Protein AF-X5PUJ5-F1 (afdb_monomer)

pLDDT: mean 78.01, std 18.63, range [40.75, 94.38]

Secondary structure (DSSP, 8-state):
----PPPPHHHHHHHHHHHHHHHHHTTT-HHHHHHHHHHHHHHHHHHHHHHHS--TTSSSS----------

Sequence (71 aa):
MDHIVRLDSRQEAALQAIADRFIAQHKGDAVKALKEMIVLNGHLQDRLDELSAPRRANIRRNDNGHYSPGR

Foldseek 3Di:
DPDPDDDDPVRVVVVVVVLVVQCVVVVNPSVVSVVVVVVVVVVVVVVVCVVVVDVVVPPPPDPPPDDDDDD

Radius of gyration: 23.89 Å; Cα contacts (8 Å, |Δi|>4): 9; chains: 1; bounding box: 63×36×56 Å

Nearest PDB structures (foldseek):
  1tmx-assembly1_A  TM=4.297E-01  e=3.893E+00  Pimelobacter simplex

Structure (mmCIF, N/CA/C/O backbone):
data_AF-X5PUJ5-F1
#
_entry.id   AF-X5PUJ5-F1
#
loop_
_atom_site.group_PDB
_atom_site.id
_atom_site.type_symbol
_atom_site.label_atom_id
_atom_site.label_alt_id
_atom_site.label_comp_id
_atom_site.label_asym_id
_atom_site.label_entity_id
_atom_site.label_seq_id
_atom_site.pdbx_PDB_ins_code
_atom_site.Cartn_x
_atom_site.Cartn_y
_atom_site.Cartn_z
_atom_site.occupancy
_atom_site.B_iso_or_equiv
_atom_site.auth_seq_id
_atom_site.auth_comp_id
_atom_site.auth_asym_id
_atom_site.auth_atom_id
_atom_site.pdbx_PDB_model_num
ATOM 1 N N . MET A 1 1 ? 15.507 -13.525 -2.976 1.00 52.91 1 MET A N 1
ATOM 2 C CA . MET A 1 1 ? 14.725 -12.852 -1.909 1.00 52.91 1 MET A CA 1
ATOM 3 C C . MET A 1 1 ? 15.737 -12.406 -0.858 1.00 52.91 1 MET A C 1
ATOM 5 O O . MET A 1 1 ? 15.765 -1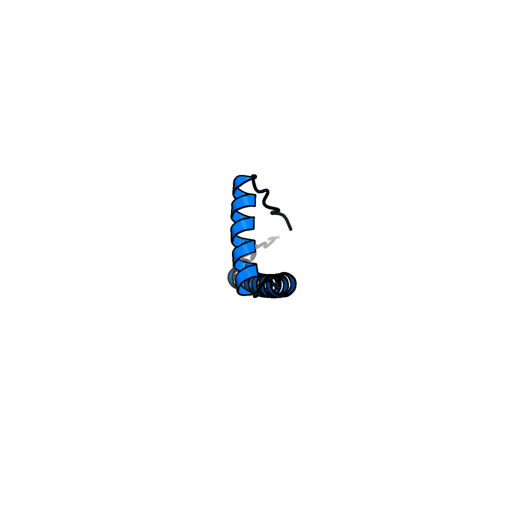2.948 0.236 1.00 52.91 1 MET A O 1
ATOM 9 N N . ASP A 1 2 ? 16.633 -11.483 -1.222 1.00 52.50 2 ASP A N 1
ATOM 10 C CA . ASP A 1 2 ? 17.940 -11.334 -0.547 1.00 52.50 2 ASP A CA 1
ATOM 11 C C . ASP A 1 2 ? 18.109 -10.002 0.198 1.00 52.50 2 ASP A C 1
ATOM 13 O O . ASP A 1 2 ? 19.181 -9.689 0.711 1.00 52.50 2 ASP A O 1
ATOM 17 N N . HIS A 1 3 ? 17.039 -9.211 0.297 1.00 62.38 3 HIS A N 1
ATOM 18 C CA . HIS A 1 3 ? 17.077 -7.875 0.891 1.00 62.38 3 HIS A CA 1
ATOM 19 C C . HIS A 1 3 ? 15.889 -7.672 1.834 1.00 62.38 3 HIS A C 1
ATOM 21 O O . HIS A 1 3 ? 15.004 -6.858 1.581 1.00 62.38 3 HIS A O 1
ATOM 27 N N . ILE A 1 4 ? 15.840 -8.438 2.927 1.00 72.38 4 ILE A N 1
ATOM 28 C CA . ILE A 1 4 ? 14.934 -8.109 4.034 1.00 72.38 4 ILE A CA 1
ATOM 29 C C . ILE A 1 4 ? 15.528 -6.890 4.741 1.00 72.38 4 ILE A C 1
ATOM 31 O O . ILE A 1 4 ? 16.531 -6.993 5.449 1.00 72.38 4 ILE A O 1
ATOM 35 N N . VAL A 1 5 ? 14.927 -5.723 4.513 1.00 76.12 5 VAL A N 1
ATOM 36 C CA . VAL A 1 5 ? 15.323 -4.475 5.170 1.00 76.12 5 VAL A CA 1
ATOM 37 C C . VAL A 1 5 ? 14.927 -4.558 6.643 1.00 76.12 5 VAL A C 1
ATOM 39 O O . VAL A 1 5 ? 13.753 -4.734 6.963 1.00 76.12 5 VAL A O 1
ATOM 42 N N . ARG A 1 6 ? 15.906 -4.443 7.546 1.00 86.94 6 ARG A N 1
ATOM 43 C CA . ARG A 1 6 ? 15.647 -4.286 8.983 1.00 86.94 6 ARG A CA 1
ATOM 44 C C . ARG A 1 6 ? 15.471 -2.804 9.279 1.00 86.94 6 ARG A C 1
ATOM 46 O O . ARG A 1 6 ? 16.335 -2.007 8.924 1.00 86.94 6 ARG A O 1
ATOM 53 N N . LEU A 1 7 ? 14.365 -2.460 9.922 1.00 89.94 7 LEU A N 1
ATOM 54 C CA . LEU A 1 7 ? 14.049 -1.098 10.332 1.00 89.94 7 LEU A CA 1
ATOM 55 C C . LEU A 1 7 ? 14.431 -0.916 11.805 1.00 89.94 7 LEU A C 1
ATOM 57 O O . LEU A 1 7 ? 14.296 -1.844 12.601 1.00 89.94 7 LEU A O 1
ATOM 61 N N . ASP A 1 8 ? 14.929 0.266 12.166 1.00 92.31 8 A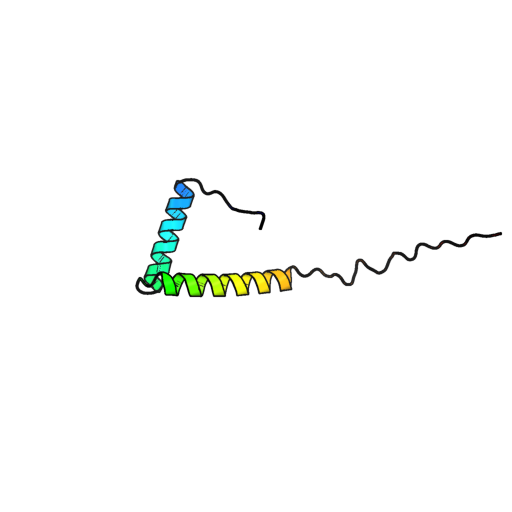SP A N 1
ATOM 62 C CA . ASP A 1 8 ? 14.996 0.676 13.571 1.00 92.31 8 ASP A CA 1
ATOM 63 C C . ASP A 1 8 ? 13.630 1.197 14.045 1.00 92.31 8 ASP A C 1
ATOM 65 O O . ASP A 1 8 ? 12.760 1.515 13.234 1.00 92.31 8 ASP A O 1
ATOM 69 N N . SER A 1 9 ? 13.440 1.339 15.356 1.00 91.94 9 SER A N 1
ATOM 70 C CA . SER A 1 9 ? 12.140 1.699 15.939 1.00 91.94 9 SER A CA 1
ATOM 71 C C . SER A 1 9 ? 11.564 3.025 15.429 1.00 91.94 9 SER A C 1
ATOM 73 O O . SER A 1 9 ? 10.345 3.196 15.389 1.00 91.94 9 SER A O 1
ATOM 75 N N . ARG A 1 10 ? 12.406 3.979 15.010 1.00 93.69 10 ARG A N 1
ATOM 76 C CA . ARG A 1 10 ? 11.934 5.239 14.421 1.00 93.69 10 ARG A CA 1
ATOM 77 C C . ARG A 1 10 ? 11.437 5.015 12.996 1.00 93.69 10 ARG A C 1
ATOM 79 O O . ARG A 1 10 ? 10.421 5.595 12.612 1.00 93.69 10 ARG A O 1
ATOM 86 N N . GLN A 1 11 ? 12.136 4.186 12.226 1.00 94.38 11 GLN A N 1
ATOM 87 C CA . GLN A 1 11 ? 11.711 3.790 10.884 1.00 94.38 11 GLN A CA 1
ATOM 88 C C . GLN A 1 11 ? 10.428 2.950 10.923 1.00 94.38 11 GLN A C 1
ATOM 90 O O . GLN A 1 11 ? 9.537 3.174 10.108 1.00 94.38 11 GLN A O 1
ATOM 95 N N . GLU A 1 12 ? 10.288 2.054 11.902 1.00 92.38 12 GLU A N 1
ATOM 96 C CA . GLU A 1 12 ? 9.055 1.290 12.126 1.00 92.38 12 GLU A CA 1
ATOM 97 C C . GLU A 1 12 ? 7.874 2.210 12.454 1.00 92.38 12 GLU A C 1
ATOM 99 O O . GLU A 1 12 ? 6.820 2.094 11.832 1.00 92.38 12 GLU A O 1
ATOM 104 N N . ALA A 1 13 ? 8.050 3.179 13.358 1.00 93.56 13 ALA A N 1
ATOM 105 C CA . ALA A 1 13 ? 6.998 4.139 13.695 1.00 93.56 13 ALA A CA 1
ATOM 106 C C . ALA A 1 13 ? 6.584 5.005 12.491 1.00 93.56 13 ALA A C 1
ATOM 108 O O . ALA A 1 13 ? 5.399 5.276 12.286 1.00 93.56 13 ALA A O 1
ATOM 109 N N . ALA A 1 14 ? 7.550 5.420 11.666 1.00 93.00 14 ALA A N 1
ATOM 110 C CA . ALA A 1 14 ? 7.268 6.154 10.437 1.00 93.00 14 ALA A CA 1
ATOM 111 C C . ALA A 1 14 ? 6.509 5.290 9.415 1.00 93.00 14 ALA A C 1
ATOM 113 O O . ALA A 1 14 ? 5.542 5.763 8.815 1.00 93.00 14 ALA A O 1
ATOM 114 N N . LEU A 1 15 ? 6.906 4.023 9.247 1.00 92.00 15 LEU A N 1
ATOM 115 C CA . LEU A 1 15 ? 6.211 3.076 8.377 1.00 92.00 15 LEU A CA 1
ATOM 116 C C . LEU A 1 15 ? 4.779 2.821 8.863 1.00 92.00 15 LEU A C 1
ATOM 118 O O . LEU A 1 15 ? 3.857 2.824 8.048 1.00 92.00 15 LEU A O 1
ATOM 122 N N . GLN A 1 16 ? 4.579 2.676 10.174 1.00 91.69 16 GLN A N 1
ATOM 123 C CA . GLN A 1 16 ? 3.257 2.496 10.771 1.00 91.69 16 GLN A CA 1
ATOM 124 C C . GLN A 1 16 ? 2.341 3.691 10.482 1.00 91.69 16 GLN A C 1
ATOM 126 O O . GLN A 1 16 ? 1.228 3.501 10.002 1.00 91.69 16 GLN A O 1
ATOM 131 N N . ALA A 1 17 ? 2.822 4.925 10.664 1.00 94.25 17 ALA A N 1
ATOM 132 C CA . ALA A 1 17 ? 2.028 6.123 10.377 1.00 94.25 17 ALA A CA 1
ATOM 133 C C . ALA A 1 17 ? 1.609 6.221 8.896 1.00 94.25 17 ALA A C 1
ATOM 135 O O . ALA A 1 17 ? 0.508 6.678 8.571 1.00 94.25 17 ALA A O 1
ATOM 136 N N . ILE A 1 18 ? 2.478 5.779 7.981 1.00 93.31 18 ILE A N 1
ATOM 137 C CA . ILE A 1 18 ? 2.161 5.699 6.550 1.00 93.31 18 ILE A CA 1
ATOM 138 C C . ILE A 1 18 ? 1.111 4.611 6.295 1.00 93.31 18 ILE A C 1
ATOM 140 O O . ILE A 1 18 ? 0.148 4.863 5.567 1.00 93.31 18 ILE A O 1
ATOM 144 N N . ALA A 1 19 ? 1.262 3.434 6.909 1.00 90.38 19 ALA A N 1
ATOM 145 C CA . ALA A 1 19 ? 0.316 2.329 6.788 1.00 90.38 19 ALA A CA 1
ATOM 146 C C . ALA A 1 19 ? -1.082 2.720 7.292 1.00 90.38 19 ALA A C 1
ATOM 148 O O . ALA A 1 19 ? -2.068 2.499 6.589 1.00 90.38 19 ALA A O 1
ATOM 149 N N . ASP A 1 20 ? -1.173 3.388 8.443 1.00 91.88 20 ASP A N 1
ATOM 150 C CA . ASP A 1 20 ? -2.442 3.855 9.011 1.00 91.88 20 ASP A CA 1
ATOM 151 C C . ASP A 1 20 ? -3.145 4.842 8.068 1.00 91.88 20 ASP A C 1
ATOM 153 O O . ASP A 1 20 ? -4.342 4.724 7.788 1.00 91.88 20 ASP A O 1
ATOM 157 N N . ARG A 1 21 ? -2.390 5.790 7.497 1.00 91.44 21 ARG A N 1
ATOM 158 C CA . ARG A 1 21 ? -2.917 6.748 6.514 1.00 91.44 21 ARG A CA 1
ATOM 159 C C . ARG A 1 21 ? -3.356 6.068 5.219 1.00 91.44 21 ARG A C 1
ATOM 161 O O . ARG A 1 21 ? -4.310 6.519 4.583 1.00 91.44 21 ARG A O 1
ATOM 168 N N . PHE A 1 22 ? -2.658 5.023 4.794 1.00 89.31 22 PHE A N 1
ATOM 169 C CA . PHE A 1 22 ? -3.033 4.244 3.620 1.00 89.31 22 PHE A CA 1
ATOM 170 C C . PHE A 1 22 ? -4.341 3.486 3.871 1.00 89.31 22 PHE A C 1
ATOM 172 O O . PHE A 1 22 ? -5.297 3.648 3.120 1.00 89.31 22 PHE A O 1
ATOM 179 N N . ILE A 1 23 ? -4.454 2.776 4.993 1.00 91.81 23 ILE A N 1
ATOM 180 C CA . ILE A 1 23 ? -5.676 2.064 5.390 1.00 91.81 23 ILE A CA 1
ATOM 181 C C . ILE A 1 23 ? -6.871 3.024 5.519 1.00 91.81 23 ILE A C 1
ATOM 183 O O . ILE A 1 23 ? -7.982 2.698 5.089 1.00 91.81 23 ILE A O 1
ATOM 187 N N . ALA A 1 24 ? -6.656 4.237 6.037 1.00 93.12 24 ALA A N 1
ATOM 188 C CA 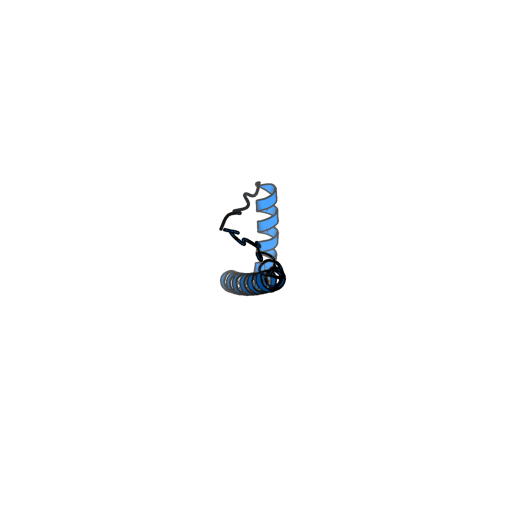. ALA A 1 24 ? -7.694 5.263 6.116 1.00 93.12 24 ALA A CA 1
ATOM 189 C C . ALA A 1 24 ? -8.263 5.652 4.735 1.00 93.12 24 ALA A C 1
ATOM 191 O O . ALA A 1 24 ? -9.470 5.867 4.614 1.00 93.12 24 ALA A O 1
ATOM 192 N N . GLN A 1 25 ? -7.445 5.668 3.673 1.00 92.19 25 GLN A N 1
ATOM 193 C CA . GLN A 1 25 ? -7.918 5.910 2.298 1.00 92.19 25 GLN A CA 1
ATOM 194 C C . GLN A 1 25 ? -8.845 4.791 1.800 1.00 92.19 25 GLN A C 1
ATOM 196 O O . GLN A 1 25 ? -9.773 5.041 1.032 1.00 92.19 25 GLN A O 1
ATOM 201 N N . HIS A 1 26 ? -8.667 3.573 2.314 1.00 92.88 26 HIS A N 1
ATOM 202 C CA . HIS A 1 26 ? -9.541 2.428 2.057 1.00 92.88 26 HIS A CA 1
ATOM 203 C C . HIS A 1 26 ? -10.683 2.305 3.080 1.00 92.88 26 HIS A C 1
ATOM 205 O O . HIS A 1 26 ? -11.262 1.230 3.231 1.00 92.88 26 HIS A O 1
ATOM 211 N N . LYS A 1 27 ? -11.047 3.402 3.763 1.00 91.62 27 LYS A N 1
ATOM 212 C CA . LYS A 1 27 ? -12.135 3.459 4.759 1.00 91.62 27 LYS A CA 1
ATOM 213 C C . LYS A 1 27 ? -11.944 2.488 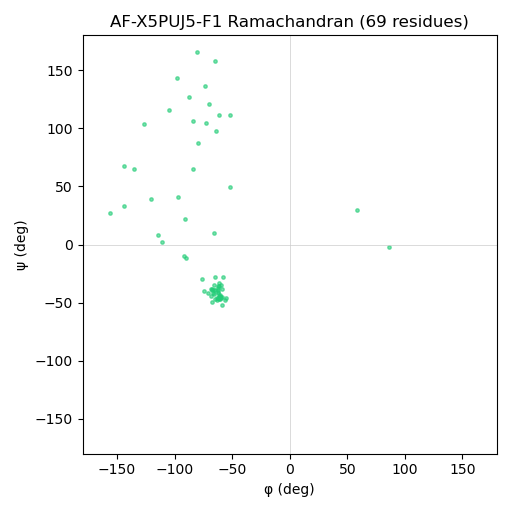5.931 1.00 91.62 27 LYS A C 1
ATOM 215 O O . LYS A 1 27 ? -12.922 2.009 6.497 1.00 91.62 27 LYS A O 1
ATOM 220 N N . GLY A 1 28 ? -10.696 2.182 6.282 1.00 87.38 28 GLY A N 1
ATOM 221 C CA . GLY A 1 28 ? -10.386 1.243 7.359 1.00 87.38 28 GLY A CA 1
ATOM 222 C C . GLY A 1 28 ? -10.334 -0.226 6.931 1.00 87.38 28 GLY A C 1
ATOM 223 O O . GLY A 1 28 ? -10.009 -1.074 7.758 1.00 87.38 28 GLY A O 1
ATOM 224 N N . ASP A 1 29 ? -10.607 -0.556 5.663 1.00 92.62 29 ASP A N 1
ATOM 225 C CA . ASP A 1 29 ? -10.502 -1.933 5.172 1.00 92.62 29 ASP A CA 1
ATOM 226 C C . ASP A 1 29 ? -9.039 -2.290 4.869 1.00 92.62 29 ASP A C 1
ATOM 228 O O . ASP A 1 29 ? -8.540 -2.145 3.747 1.00 92.62 29 ASP A O 1
ATOM 232 N N . ALA A 1 30 ? -8.344 -2.759 5.905 1.00 89.88 30 ALA A N 1
ATOM 233 C CA . ALA A 1 30 ? -6.945 -3.157 5.823 1.00 89.88 30 ALA A CA 1
ATOM 234 C C . ALA A 1 30 ? -6.710 -4.316 4.838 1.00 89.88 30 ALA A C 1
ATOM 236 O O . ALA A 1 30 ? -5.675 -4.357 4.175 1.00 89.88 30 ALA A O 1
ATOM 237 N N . VAL A 1 31 ? -7.669 -5.240 4.695 1.00 93.38 31 VAL A N 1
ATOM 238 C CA . VAL A 1 31 ? -7.538 -6.389 3.784 1.00 93.38 31 VAL A CA 1
ATOM 239 C C . VAL A 1 31 ? -7.623 -5.927 2.335 1.00 93.38 31 VAL A C 1
ATOM 241 O O . VAL A 1 31 ? -6.844 -6.380 1.495 1.00 93.38 31 VAL A O 1
ATOM 244 N N . LYS A 1 32 ? -8.545 -5.011 2.029 1.00 93.44 32 LYS A N 1
ATOM 245 C CA . LYS A 1 32 ? -8.642 -4.399 0.702 1.00 93.44 32 LYS A CA 1
ATOM 246 C C . LYS A 1 32 ? -7.393 -3.588 0.367 1.00 93.44 32 LYS A C 1
ATOM 248 O O . LYS A 1 32 ? -6.834 -3.784 -0.709 1.00 93.44 32 LYS A O 1
ATOM 253 N N . ALA A 1 33 ? -6.938 -2.745 1.294 1.00 92.19 33 ALA A N 1
ATOM 254 C CA . ALA A 1 33 ? -5.722 -1.950 1.135 1.00 92.19 33 ALA A CA 1
ATOM 255 C C . ALA A 1 33 ? -4.502 -2.843 0.839 1.00 92.19 33 ALA A C 1
ATOM 257 O O . ALA A 1 33 ? -3.765 -2.615 -0.120 1.00 92.19 33 ALA A O 1
ATOM 258 N N . LEU A 1 34 ? -4.330 -3.919 1.614 1.00 92.31 34 LEU A N 1
ATOM 259 C CA . LEU A 1 34 ? -3.238 -4.875 1.434 1.00 92.31 34 LEU A CA 1
ATOM 260 C C . LEU A 1 34 ? -3.293 -5.573 0.068 1.00 92.31 34 LEU A C 1
ATOM 262 O O . LEU A 1 34 ? -2.267 -5.680 -0.600 1.00 92.31 34 LEU A O 1
ATOM 266 N N . LYS A 1 35 ? -4.475 -6.028 -0.371 1.00 93.06 35 LYS A N 1
ATOM 267 C CA . LYS A 1 35 ? -4.647 -6.663 -1.691 1.00 93.06 35 LYS A CA 1
ATOM 268 C C . LYS A 1 35 ? -4.229 -5.728 -2.822 1.00 93.06 35 LYS A C 1
ATOM 270 O O . LYS A 1 35 ? -3.512 -6.150 -3.724 1.00 93.06 35 LYS A O 1
ATOM 275 N N . GLU A 1 36 ? -4.649 -4.470 -2.756 1.00 91.75 36 GLU A N 1
ATOM 276 C CA . GLU A 1 36 ? -4.329 -3.470 -3.775 1.00 91.75 36 GLU A CA 1
ATOM 277 C C . GLU A 1 36 ? -2.827 -3.152 -3.802 1.00 91.75 36 GLU A C 1
ATOM 279 O O . GLU A 1 36 ? -2.223 -3.131 -4.873 1.00 91.75 36 GLU A O 1
ATOM 284 N N . MET A 1 37 ? -2.195 -3.022 -2.630 1.00 90.44 37 MET A N 1
ATOM 285 C CA . MET A 1 37 ? -0.746 -2.827 -2.516 1.00 90.44 37 MET A CA 1
ATOM 286 C C . MET A 1 37 ? 0.051 -4.014 -3.077 1.00 90.44 37 MET A C 1
ATOM 288 O O . MET A 1 37 ? 1.055 -3.805 -3.753 1.00 90.44 37 MET A O 1
ATOM 292 N N . ILE A 1 38 ? -0.382 -5.256 -2.832 1.00 90.12 38 ILE A N 1
ATOM 293 C CA . ILE A 1 38 ? 0.274 -6.454 -3.383 1.00 90.12 38 ILE A CA 1
ATOM 294 C C . ILE A 1 38 ? 0.198 -6.457 -4.913 1.00 90.12 38 ILE A C 1
ATOM 296 O O . ILE A 1 38 ? 1.212 -6.688 -5.567 1.00 90.12 38 ILE A O 1
ATOM 300 N N . VAL A 1 39 ? -0.976 -6.167 -5.482 1.00 93.50 39 VAL A N 1
ATOM 301 C CA . VAL A 1 39 ? -1.163 -6.098 -6.942 1.00 93.50 39 VAL A CA 1
ATOM 302 C C . VAL A 1 39 ? -0.303 -4.988 -7.549 1.00 93.50 39 VAL A C 1
ATOM 304 O O . VAL A 1 39 ? 0.403 -5.226 -8.527 1.00 93.50 39 VAL A O 1
ATOM 307 N N . LEU A 1 40 ? -0.298 -3.798 -6.940 1.00 91.50 40 LEU A N 1
ATOM 308 C CA . LEU A 1 40 ? 0.538 -2.682 -7.382 1.00 91.50 40 LEU A CA 1
ATOM 309 C C . LEU A 1 40 ? 2.027 -3.044 -7.342 1.00 91.50 40 LEU A C 1
ATOM 311 O O . LEU A 1 40 ? 2.744 -2.790 -8.306 1.00 91.50 40 LEU A O 1
ATOM 315 N N . ASN A 1 41 ? 2.486 -3.660 -6.253 1.00 88.38 41 ASN A N 1
ATOM 316 C CA . ASN A 1 41 ? 3.874 -4.089 -6.119 1.00 88.38 41 ASN A CA 1
ATOM 317 C C . ASN A 1 41 ? 4.253 -5.139 -7.169 1.00 88.38 41 ASN A C 1
ATOM 319 O O . ASN A 1 41 ? 5.360 -5.068 -7.692 1.00 88.38 41 ASN A O 1
ATOM 323 N N . GLY A 1 42 ? 3.346 -6.061 -7.507 1.00 90.69 42 GLY A N 1
ATOM 324 C CA . GLY A 1 42 ? 3.538 -7.013 -8.604 1.00 90.69 42 GLY A CA 1
ATOM 325 C C . GLY A 1 42 ? 3.758 -6.303 -9.939 1.00 90.69 42 GLY A C 1
ATOM 326 O O . GLY A 1 42 ? 4.792 -6.489 -10.566 1.00 90.69 42 GLY A O 1
ATOM 327 N N . HIS A 1 43 ? 2.868 -5.382 -10.314 1.00 92.31 43 HIS A N 1
ATOM 328 C CA . HIS A 1 43 ? 3.013 -4.618 -11.560 1.00 92.31 43 HIS A CA 1
ATOM 329 C C . HIS A 1 43 ? 4.267 -3.740 -11.604 1.00 92.31 43 HIS A C 1
ATOM 331 O O . HIS A 1 43 ? 4.867 -3.553 -12.661 1.00 92.31 43 HIS A O 1
ATOM 337 N N . LEU A 1 44 ? 4.667 -3.171 -10.465 1.00 88.69 44 LEU A N 1
ATOM 338 C CA . LEU A 1 44 ? 5.908 -2.409 -10.376 1.00 88.69 44 LEU A CA 1
ATOM 339 C C . LEU A 1 44 ? 7.130 -3.313 -10.537 1.00 88.69 44 LEU A C 1
ATOM 341 O O . LEU A 1 44 ? 8.078 -2.898 -11.196 1.00 88.69 44 LEU A O 1
ATOM 345 N N . GLN A 1 45 ? 7.108 -4.526 -9.979 1.00 86.31 45 GLN A N 1
ATOM 346 C CA . GLN A 1 45 ? 8.164 -5.519 -10.184 1.00 86.31 45 GLN A CA 1
ATOM 347 C C . GLN A 1 45 ? 8.225 -5.964 -11.645 1.00 86.31 45 GLN A C 1
ATOM 349 O O . GLN A 1 45 ? 9.298 -5.877 -12.228 1.00 86.31 45 GLN A O 1
ATOM 354 N N . ASP A 1 46 ? 7.088 -6.289 -12.266 1.00 88.81 46 ASP A N 1
ATOM 355 C CA . ASP A 1 46 ? 7.017 -6.636 -13.691 1.00 88.81 46 ASP A CA 1
ATOM 356 C C . ASP A 1 46 ? 7.625 -5.521 -14.557 1.00 88.81 46 ASP A C 1
ATOM 358 O O . ASP A 1 46 ? 8.475 -5.761 -15.412 1.00 88.81 46 ASP A O 1
ATOM 362 N N . ARG A 1 47 ? 7.265 -4.262 -14.277 1.00 90.06 47 ARG A N 1
ATOM 363 C CA . ARG A 1 47 ? 7.802 -3.101 -14.997 1.00 90.06 47 ARG A CA 1
ATOM 364 C C . ARG A 1 47 ? 9.291 -2.878 -14.731 1.00 90.06 47 ARG A C 1
ATOM 366 O O . ARG A 1 47 ? 10.022 -2.466 -15.631 1.00 90.06 47 ARG A O 1
ATOM 373 N N . LEU A 1 48 ? 9.753 -3.094 -13.501 1.00 88.12 48 LEU A N 1
ATOM 374 C CA . LEU A 1 48 ? 11.176 -3.020 -13.174 1.00 88.12 48 LEU A CA 1
ATOM 375 C C . LEU A 1 48 ? 11.952 -4.121 -13.893 1.00 88.12 48 LEU A C 1
ATOM 377 O O . LEU A 1 48 ? 13.034 -3.835 -14.396 1.00 88.12 48 LEU A O 1
ATOM 381 N N . ASP A 1 49 ? 11.399 -5.324 -14.004 1.00 85.12 49 ASP A N 1
ATOM 382 C CA . ASP A 1 49 ? 11.988 -6.445 -14.731 1.00 85.12 49 ASP A CA 1
ATOM 383 C C . ASP A 1 49 ? 12.019 -6.190 -16.242 1.00 85.12 49 ASP A C 1
ATOM 385 O O . ASP A 1 49 ? 13.032 -6.463 -16.883 1.00 85.12 49 ASP A O 1
ATOM 389 N N . GLU A 1 50 ? 10.976 -5.584 -16.815 1.00 87.00 50 GLU A N 1
ATOM 390 C CA . GLU A 1 50 ? 10.953 -5.134 -18.214 1.00 87.00 50 GLU A CA 1
ATOM 391 C C . GLU A 1 50 ? 12.038 -4.089 -18.509 1.00 87.00 50 GLU A C 1
ATOM 393 O O . GLU A 1 50 ? 12.715 -4.157 -19.537 1.00 87.00 50 GLU A O 1
ATOM 398 N N . LEU A 1 51 ? 12.226 -3.122 -17.606 1.00 85.56 51 LEU A N 1
ATOM 399 C CA . LEU A 1 51 ? 13.234 -2.064 -17.740 1.00 85.56 51 LEU A CA 1
ATOM 400 C C . LEU A 1 51 ? 14.656 -2.556 -17.429 1.00 85.56 51 LEU A C 1
ATOM 402 O O . LEU A 1 51 ? 15.627 -2.024 -17.971 1.00 85.56 51 LEU A O 1
ATOM 406 N N . SER A 1 52 ? 14.777 -3.554 -16.551 1.00 77.38 52 SER A N 1
ATOM 407 C CA . SER A 1 52 ? 16.045 -4.150 -16.112 1.00 77.38 52 SER A CA 1
ATOM 408 C C . SER A 1 52 ? 16.451 -5.354 -16.959 1.00 77.38 52 SER A C 1
ATOM 410 O O . SER A 1 52 ? 17.591 -5.817 -16.848 1.00 77.38 52 SER A O 1
ATOM 412 N N . ALA A 1 53 ? 15.563 -5.842 -17.835 1.00 61.44 53 ALA A N 1
ATOM 413 C CA . ALA A 1 53 ? 15.884 -6.784 -18.891 1.00 61.44 53 ALA A CA 1
ATOM 414 C C . ALA A 1 53 ? 17.071 -6.208 -19.675 1.00 61.44 53 ALA A C 1
ATOM 416 O O . ALA A 1 53 ? 16.948 -5.167 -20.329 1.00 61.44 53 ALA A O 1
ATOM 417 N N . PRO A 1 54 ? 18.264 -6.824 -19.602 1.00 62.19 54 PRO A N 1
ATOM 418 C CA . PRO A 1 54 ? 19.414 -6.225 -20.233 1.00 62.19 54 PRO A CA 1
ATOM 419 C C . PRO A 1 54 ? 19.195 -6.207 -21.741 1.00 62.19 54 PRO A C 1
ATOM 421 O O . PRO A 1 54 ? 18.508 -7.062 -22.305 1.00 62.19 54 PRO A O 1
ATOM 424 N N . ARG A 1 55 ? 19.916 -5.296 -22.392 1.00 58.03 55 ARG A N 1
ATOM 425 C CA . ARG A 1 55 ? 20.395 -5.366 -23.777 1.00 58.03 55 ARG A CA 1
ATOM 426 C C . ARG A 1 55 ? 21.145 -6.694 -24.056 1.00 58.03 55 ARG A C 1
ATOM 428 O O . ARG A 1 55 ? 22.240 -6.682 -24.601 1.00 58.03 55 ARG A O 1
ATOM 435 N N . ARG A 1 56 ? 20.586 -7.864 -23.707 1.00 50.75 56 ARG A N 1
ATOM 436 C CA . ARG A 1 56 ? 21.155 -9.226 -23.802 1.00 50.75 56 ARG A C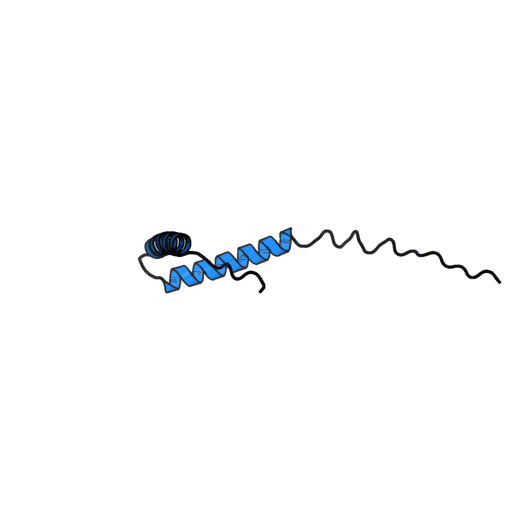A 1
ATOM 437 C C . ARG A 1 56 ? 21.383 -9.683 -25.249 1.00 50.75 56 ARG A C 1
ATOM 439 O O . ARG A 1 56 ? 21.694 -10.845 -25.479 1.00 50.75 56 ARG A O 1
ATOM 446 N N . ALA A 1 57 ? 21.261 -8.783 -26.219 1.00 48.69 57 ALA A N 1
ATOM 447 C CA . ALA A 1 57 ? 21.608 -9.020 -27.610 1.00 48.69 57 ALA A CA 1
ATOM 448 C C . ALA A 1 57 ? 23.071 -8.663 -27.952 1.00 48.69 57 ALA A C 1
ATOM 450 O O . ALA A 1 57 ? 23.522 -9.039 -29.028 1.00 48.69 57 ALA A O 1
ATOM 451 N N . ASN A 1 58 ? 23.833 -7.976 -27.084 1.00 47.75 58 ASN A N 1
ATOM 452 C CA . ASN A 1 58 ? 25.185 -7.505 -27.437 1.00 47.75 58 ASN A CA 1
ATOM 453 C C . ASN A 1 58 ? 26.366 -8.195 -26.719 1.00 47.75 58 ASN A C 1
ATOM 455 O O . ASN A 1 58 ? 27.506 -7.859 -27.014 1.00 47.75 58 ASN A O 1
ATOM 459 N N . ILE A 1 59 ? 26.133 -9.195 -25.856 1.00 53.53 59 ILE A N 1
ATOM 460 C CA . ILE A 1 59 ? 27.20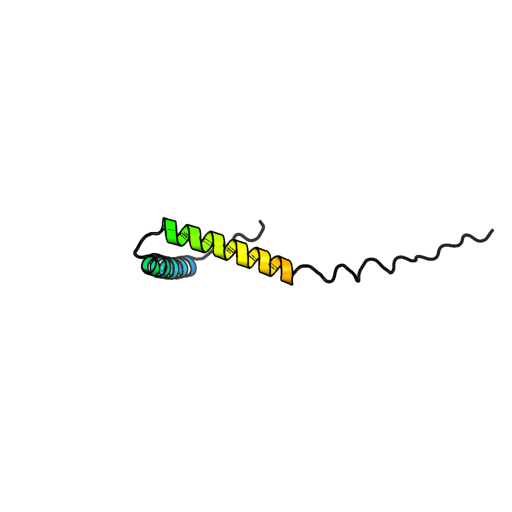5 -9.982 -25.196 1.00 53.53 59 ILE A CA 1
ATOM 461 C C . ILE A 1 59 ? 27.084 -11.477 -25.549 1.00 53.53 59 ILE A C 1
ATOM 463 O O . ILE A 1 59 ? 27.236 -12.344 -24.699 1.00 53.53 59 ILE A O 1
ATOM 467 N N . ARG A 1 60 ? 26.736 -11.804 -26.803 1.00 47.25 60 ARG A N 1
ATOM 468 C CA . ARG A 1 60 ? 26.873 -13.166 -27.377 1.00 47.25 60 ARG A CA 1
ATOM 469 C C . ARG A 1 60 ? 27.263 -13.163 -28.861 1.00 47.25 60 ARG A C 1
ATOM 471 O O . ARG A 1 60 ? 26.852 -14.028 -29.626 1.00 47.25 60 ARG A O 1
ATOM 478 N N . ARG A 1 61 ? 28.050 -12.174 -29.291 1.00 45.16 61 ARG A N 1
ATOM 479 C CA . ARG A 1 61 ? 28.731 -12.187 -30.595 1.00 45.16 61 ARG A CA 1
ATOM 480 C C . ARG A 1 61 ? 30.098 -11.526 -30.469 1.00 45.16 61 ARG A C 1
ATOM 482 O O . ARG A 1 61 ? 30.284 -10.433 -30.976 1.00 45.16 61 ARG A O 1
ATOM 489 N N . ASN A 1 62 ? 31.021 -12.147 -29.740 1.00 46.19 62 ASN A N 1
ATOM 490 C CA . ASN A 1 62 ? 32.451 -11.924 -29.973 1.00 46.19 62 ASN A CA 1
ATOM 491 C C . ASN A 1 62 ? 33.339 -13.084 -29.489 1.00 46.19 62 ASN A C 1
ATOM 493 O O . ASN A 1 62 ? 34.520 -12.886 -29.239 1.00 46.19 62 ASN A O 1
ATOM 497 N N . ASP A 1 63 ? 32.802 -14.308 -29.454 1.00 46.97 63 ASP A N 1
ATOM 498 C CA . ASP A 1 63 ? 33.586 -15.527 -29.209 1.00 46.97 63 ASP A CA 1
ATOM 499 C C . ASP A 1 63 ? 33.967 -16.217 -30.531 1.00 46.97 63 ASP A C 1
ATOM 501 O O . ASP A 1 63 ? 33.943 -17.438 -30.646 1.00 46.97 63 ASP A O 1
ATOM 505 N N . ASN A 1 64 ? 34.344 -15.441 -31.554 1.00 47.50 64 ASN A N 1
ATOM 506 C CA . ASN A 1 64 ? 35.056 -15.991 -32.711 1.00 47.50 64 ASN A CA 1
ATOM 507 C C . ASN A 1 64 ? 36.552 -16.052 -32.377 1.00 4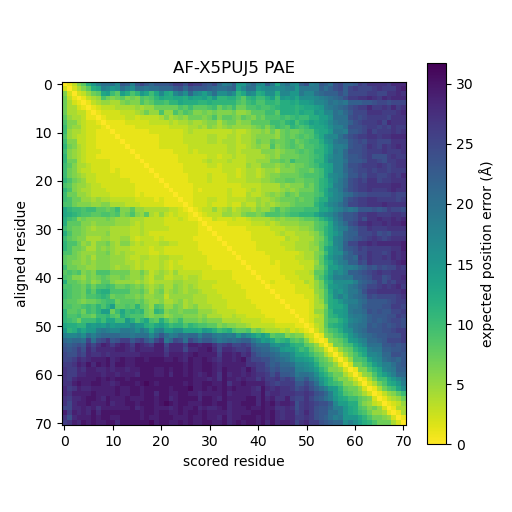7.50 64 ASN A C 1
ATOM 509 O O . ASN A 1 64 ? 37.377 -15.353 -32.966 1.00 47.50 64 ASN A O 1
ATOM 513 N N . GLY A 1 65 ? 36.878 -16.887 -31.388 1.00 50.16 65 GLY A N 1
ATOM 514 C CA . GLY A 1 65 ? 38.234 -17.339 -31.117 1.00 50.16 65 GLY A CA 1
ATOM 515 C C . GLY A 1 65 ? 38.725 -18.154 -32.307 1.00 50.16 65 GLY A C 1
ATOM 516 O O . GLY A 1 65 ? 38.394 -19.325 -32.464 1.00 50.16 65 GLY A O 1
ATOM 517 N N . HIS A 1 66 ? 39.477 -17.493 -33.178 1.00 47.59 66 HIS A N 1
ATOM 518 C CA . HIS A 1 66 ? 40.183 -18.091 -34.297 1.00 47.59 66 HIS A CA 1
ATOM 519 C C . HIS A 1 66 ? 41.206 -19.108 -33.763 1.00 47.59 66 HIS A C 1
ATOM 521 O O . HIS A 1 66 ? 42.195 -18.717 -33.146 1.00 47.59 66 HIS A O 1
ATOM 527 N N . TYR A 1 67 ? 40.984 -20.403 -34.001 1.00 40.75 67 TYR A N 1
ATOM 528 C CA . TYR A 1 67 ? 41.991 -21.445 -33.786 1.00 40.75 67 TYR A CA 1
ATOM 529 C C . TYR A 1 67 ? 42.153 -22.257 -35.072 1.00 40.75 67 TYR A C 1
ATOM 531 O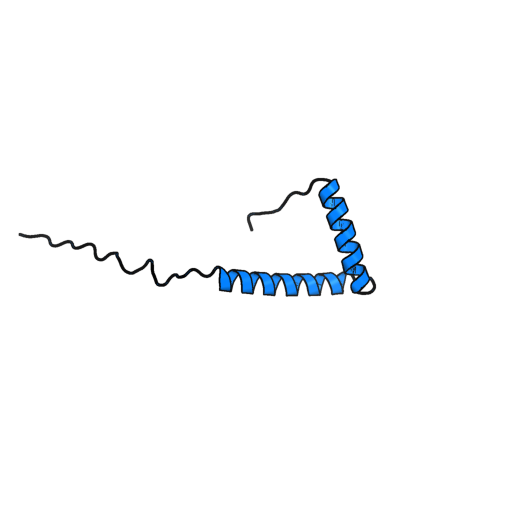 O . TYR A 1 67 ? 41.308 -23.081 -35.415 1.00 40.75 67 TYR A O 1
ATOM 539 N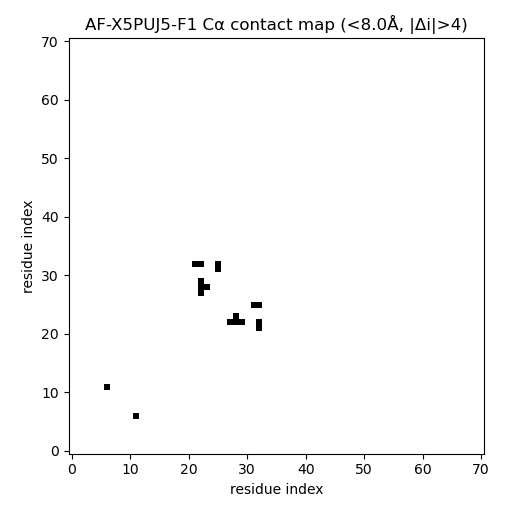 N . SER A 1 68 ? 43.246 -21.999 -35.788 1.00 44.09 68 SER A N 1
ATOM 540 C CA . SER A 1 68 ? 43.727 -22.842 -36.883 1.00 44.09 68 SER A CA 1
ATOM 541 C C . SER A 1 68 ? 44.944 -23.619 -36.374 1.00 44.09 68 SER A C 1
ATOM 543 O O . SER A 1 68 ? 45.952 -22.977 -36.072 1.00 44.09 68 SER A O 1
ATOM 545 N N . PRO A 1 69 ? 44.915 -24.961 -36.272 1.00 54.62 69 PRO A N 1
ATOM 546 C CA . PRO A 1 69 ? 46.132 -25.734 -36.089 1.00 54.62 69 PRO A CA 1
ATOM 547 C C . PRO A 1 69 ? 46.753 -25.975 -37.472 1.00 54.62 69 PRO A C 1
ATOM 549 O O . PRO A 1 69 ? 46.227 -26.735 -38.287 1.00 54.62 69 PRO A O 1
ATOM 552 N N . GLY A 1 70 ? 47.849 -25.271 -37.758 1.00 55.56 70 GLY A N 1
ATOM 553 C CA . GLY A 1 70 ? 48.713 -25.558 -38.902 1.00 55.56 70 GLY A CA 1
ATOM 554 C C . GLY A 1 70 ? 49.542 -26.816 -38.640 1.00 55.56 70 GLY A C 1
ATOM 555 O O . GLY A 1 70 ? 50.031 -27.002 -37.527 1.00 55.56 70 GLY A O 1
ATOM 556 N N . ARG A 1 71 ? 49.623 -27.674 -39.660 1.00 49.94 71 ARG A N 1
ATOM 557 C CA . ARG A 1 71 ? 50.441 -28.895 -39.720 1.00 49.94 71 ARG A CA 1
ATOM 558 C C . ARG A 1 71 ? 51.935 -28.605 -39.689 1.00 49.94 71 ARG A C 1
ATOM 560 O O . ARG A 1 71 ? 52.324 -27.549 -40.233 1.00 49.94 71 ARG A O 1
#

Solvent-accessible surface area (backbone atoms only — not comparable to full-atom values): 4588 Å² total; per-residue (Å²): 140,90,76,83,82,83,70,54,76,69,54,45,52,53,50,48,56,52,48,53,55,53,21,51,75,48,77,62,37,52,70,61,40,50,53,52,50,51,54,50,51,49,55,51,48,55,52,48,50,64,72,63,52,66,79,76,80,74,84,81,79,80,84,79,75,85,80,80,89,80,132

Mean predicted aligned error: 13.04 Å